Protein AF-U6M6X9-F1 (afdb_monomer_lite)

Organism: Eimeria maxima (NCBI:txid5804)

Secondary structure (DSSP, 8-state):
--PPPHHHHHHHTTSS-GGG-TT-SPPP-S--EEEEETHHHHT--SHHHHHHHHHHHHHHHHHTT--EEEEE---GGGS-TTTS--HHHHHHHHHHHHHHS-HHHHHHH-PPPP-

Radius of gyration: 19.4 Å; chains: 1; bounding box: 41×37×55 Å

Structure (mmCIF, N/CA/C/O backbone):
data_AF-U6M6X9-F1
#
_entry.id   AF-U6M6X9-F1
#
loop_
_atom_site.group_PDB
_atom_site.id
_atom_site.type_symbol
_atom_site.label_atom_id
_atom_site.label_alt_id
_atom_site.label_comp_id
_atom_site.label_asym_id
_atom_site.label_entity_id
_atom_site.label_seq_id
_atom_site.pdbx_PDB_ins_code
_atom_site.Cartn_x
_atom_site.Cartn_y
_atom_site.Cartn_z
_atom_site.occupancy
_atom_site.B_iso_or_equiv
_atom_site.auth_seq_id
_atom_site.auth_comp_id
_atom_site.auth_asym_id
_atom_site.auth_atom_id
_atom_site.pdbx_PDB_model_num
ATOM 1 N N . GLU A 1 1 ? 6.032 6.797 29.884 1.00 49.53 1 GLU A N 1
ATOM 2 C CA . GLU A 1 1 ? 5.365 5.611 30.461 1.00 49.53 1 GLU A CA 1
ATOM 3 C C . GLU A 1 1 ? 4.802 5.983 31.824 1.00 49.53 1 GLU A C 1
ATOM 5 O O . GLU A 1 1 ? 5.147 5.388 32.832 1.00 49.53 1 GLU A O 1
ATOM 10 N N . GLU A 1 2 ? 3.981 7.026 31.864 1.00 70.50 2 GLU A N 1
ATOM 11 C CA . GLU A 1 2 ? 3.335 7.458 33.099 1.00 70.50 2 GLU A CA 1
ATOM 12 C C . GLU A 1 2 ? 1.875 7.049 32.947 1.00 70.50 2 GLU A C 1
ATOM 14 O O . GLU A 1 2 ? 1.222 7.426 31.972 1.00 70.50 2 GLU A O 1
ATOM 19 N N . TRP A 1 3 ? 1.425 6.135 33.803 1.00 73.19 3 TRP A N 1
ATOM 20 C CA . TRP A 1 3 ? 0.039 5.686 33.805 1.00 73.19 3 TRP A CA 1
ATOM 21 C C . TRP A 1 3 ? -0.826 6.855 34.272 1.00 73.19 3 TRP A C 1
ATOM 23 O O . TRP A 1 3 ? -0.627 7.360 35.374 1.00 73.19 3 TRP A O 1
ATOM 33 N N . ILE A 1 4 ? -1.742 7.299 33.413 1.00 77.31 4 ILE A N 1
ATOM 34 C CA . ILE A 1 4 ? -2.655 8.401 33.714 1.00 77.31 4 ILE A CA 1
ATOM 35 C C . ILE A 1 4 ? -3.886 7.797 34.403 1.00 77.31 4 ILE A C 1
ATOM 37 O O . ILE A 1 4 ? -4.508 6.898 33.826 1.00 77.31 4 ILE A O 1
ATOM 41 N N . PRO A 1 5 ? -4.250 8.254 35.613 1.00 84.00 5 PRO A N 1
ATOM 42 C CA . PRO A 1 5 ? -5.483 7.846 36.272 1.00 84.00 5 PRO A CA 1
ATOM 43 C C . PRO A 1 5 ? -6.710 8.098 35.384 1.00 84.00 5 PRO A C 1
ATOM 45 O O . PRO A 1 5 ? -6.818 9.131 34.729 1.00 84.00 5 PRO A O 1
ATOM 48 N N . GLU A 1 6 ? -7.672 7.177 35.401 1.00 79.75 6 GLU A N 1
ATO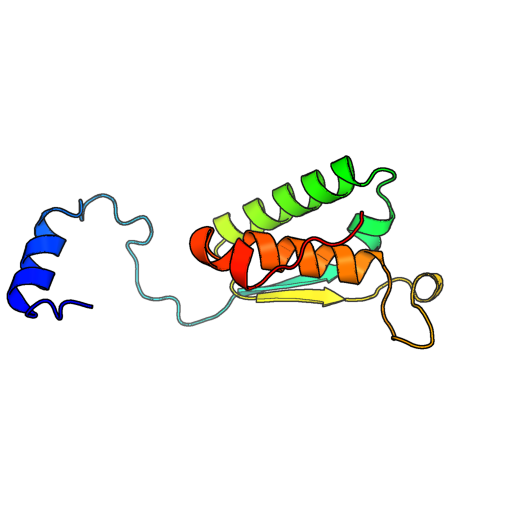M 49 C CA . GLU A 1 6 ? -8.862 7.198 34.530 1.00 79.75 6 GLU A CA 1
ATOM 50 C C . GLU A 1 6 ? -9.666 8.511 34.621 1.00 79.75 6 GLU A C 1
ATOM 52 O O . GLU A 1 6 ? -10.174 9.009 33.620 1.00 79.75 6 GLU A O 1
ATOM 57 N N . ALA A 1 7 ? -9.689 9.138 35.801 1.00 83.12 7 ALA A N 1
ATOM 58 C CA . ALA A 1 7 ? -10.329 10.435 36.015 1.00 83.12 7 ALA A CA 1
ATOM 59 C C . ALA A 1 7 ? -9.637 11.595 35.270 1.00 83.12 7 ALA A C 1
ATOM 61 O O . ALA A 1 7 ? -10.312 12.474 34.738 1.00 83.12 7 ALA A O 1
ATOM 62 N N . GLU A 1 8 ? -8.304 11.592 35.211 1.00 80.25 8 GLU A N 1
ATOM 63 C CA . GLU A 1 8 ? -7.524 12.606 34.488 1.00 80.25 8 GLU A CA 1
ATOM 64 C C . GLU A 1 8 ? -7.618 12.395 32.972 1.00 80.25 8 GLU A C 1
ATOM 66 O O . GLU A 1 8 ? -7.667 13.357 32.202 1.00 80.25 8 GLU A O 1
ATOM 71 N N . PHE A 1 9 ? -7.714 11.135 32.535 1.00 76.94 9 PHE A N 1
ATOM 72 C CA . PHE A 1 9 ? -7.987 10.801 31.142 1.00 76.94 9 PHE A CA 1
ATOM 73 C C . PHE A 1 9 ? -9.355 11.339 30.701 1.00 76.94 9 PHE A C 1
ATOM 75 O O . PHE A 1 9 ? -9.421 12.092 29.732 1.00 76.94 9 PHE A O 1
ATOM 82 N N . GLU A 1 10 ? -10.424 11.050 31.445 1.00 79.25 10 GLU A N 1
ATOM 83 C CA . GLU A 1 10 ? -11.779 11.561 31.178 1.00 79.25 10 GLU A CA 1
ATOM 84 C C . GLU A 1 10 ? -11.848 13.097 31.188 1.00 79.25 10 GLU A C 1
ATOM 86 O O . GLU A 1 10 ? -12.521 13.717 30.361 1.00 79.25 10 GLU A O 1
ATOM 91 N N . GLU A 1 11 ? -11.106 13.746 32.086 1.00 82.50 11 GLU A N 1
ATOM 92 C CA . GLU A 1 11 ? -10.996 15.202 32.109 1.00 82.50 11 GLU A CA 1
ATOM 93 C C . GLU A 1 11 ? -10.294 15.758 30.865 1.00 82.50 11 GLU A C 1
ATOM 95 O O . GLU A 1 11 ? -10.748 16.760 30.306 1.00 82.50 11 GLU A O 1
ATOM 100 N N . SER A 1 12 ? -9.255 15.083 30.367 1.00 75.00 12 SER A N 1
ATOM 101 C CA . SER A 1 12 ? -8.590 15.467 29.117 1.00 75.00 12 SER A CA 1
ATOM 102 C C . SER A 1 12 ? -9.535 15.405 27.909 1.00 75.00 12 SER A C 1
ATOM 104 O O . SER A 1 12 ? -9.455 16.254 27.016 1.00 75.00 12 SER A O 1
ATOM 106 N N . LEU A 1 13 ? -10.505 14.480 27.921 1.00 71.94 13 LEU A N 1
ATOM 107 C CA . LEU A 1 13 ? -11.516 14.344 26.870 1.00 71.94 13 LEU A CA 1
ATOM 108 C C . LEU A 1 13 ? -12.519 15.510 26.844 1.00 71.94 13 LEU A C 1
ATOM 110 O O . LEU A 1 13 ? -13.207 15.683 25.838 1.00 71.94 13 LEU A O 1
ATOM 114 N N . ARG A 1 14 ? -12.613 16.336 27.901 1.00 75.62 14 ARG A N 1
ATOM 115 C CA . ARG A 1 14 ? -13.448 17.557 27.891 1.00 75.62 14 ARG A CA 1
ATOM 116 C C . ARG A 1 14 ? -12.918 18.640 26.956 1.00 75.62 14 ARG A C 1
ATOM 118 O O . ARG A 1 14 ? -13.706 19.448 26.480 1.00 75.62 14 ARG A O 1
ATOM 125 N N . TYR A 1 15 ? -11.609 18.666 26.712 1.00 71.81 15 TYR A N 1
ATOM 126 C CA . TYR A 1 15 ? -10.970 19.655 25.838 1.00 71.81 15 TYR A CA 1
ATOM 127 C C . TYR A 1 15 ? -10.939 19.226 24.374 1.00 71.81 15 TYR A C 1
ATOM 12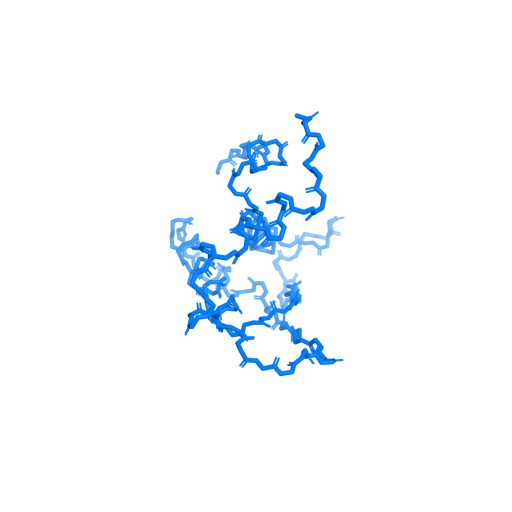9 O O . TYR A 1 15 ? -10.607 20.032 23.505 1.00 71.81 15 TYR A O 1
ATOM 137 N N . ILE A 1 16 ? -11.278 17.966 24.096 1.00 70.19 16 ILE A N 1
ATOM 138 C CA . ILE A 1 16 ? -11.480 17.492 22.735 1.00 70.19 16 ILE A CA 1
ATOM 139 C C . ILE A 1 16 ? -12.836 18.044 22.280 1.00 70.19 16 ILE A C 1
ATOM 141 O O . ILE A 1 16 ? -13.844 17.723 22.912 1.00 70.19 16 ILE A O 1
ATOM 145 N N . PRO A 1 17 ? -12.887 18.871 21.219 1.00 66.81 17 PRO A N 1
ATOM 146 C CA . PRO A 1 17 ? -14.148 19.370 20.690 1.00 66.81 17 PRO A CA 1
ATOM 147 C C . PRO A 1 17 ? -15.021 18.179 20.280 1.00 66.81 17 PRO A C 1
ATOM 149 O O . PRO A 1 17 ? -14.728 17.496 19.297 1.00 66.81 17 PRO A O 1
ATOM 152 N N . LYS A 1 18 ? -16.070 17.896 21.059 1.00 59.56 18 LYS A N 1
ATOM 153 C CA . LYS A 1 18 ? -17.002 16.788 20.795 1.00 59.56 18 LYS A CA 1
ATOM 154 C C . LYS A 1 18 ? -17.976 17.129 19.672 1.00 59.56 18 LYS A C 1
ATOM 156 O O . LYS A 1 18 ? -18.564 16.230 19.090 1.00 59.56 18 LYS A O 1
ATOM 161 N N . GLU A 1 19 ? -18.118 18.411 19.338 1.00 57.94 19 GLU A N 1
ATOM 162 C CA . GLU A 1 19 ? -19.007 18.878 18.272 1.00 57.94 19 GLU A CA 1
ATOM 163 C C . GLU A 1 19 ? -18.438 18.633 16.861 1.00 57.94 19 GLU A C 1
ATOM 165 O O . GLU A 1 19 ? -19.129 18.858 15.872 1.00 57.94 19 GLU A O 1
ATOM 170 N N . VAL A 1 20 ? -17.175 18.199 16.748 1.00 53.97 20 VAL A N 1
ATOM 171 C CA . VAL A 1 20 ? -16.495 17.929 15.468 1.00 53.97 20 VAL A CA 1
ATOM 172 C C . VAL A 1 20 ? -15.794 16.572 15.515 1.00 53.97 20 VAL A C 1
ATOM 174 O O . VAL A 1 20 ? -14.644 16.429 15.100 1.00 53.97 20 VAL A O 1
ATOM 177 N N . ILE A 1 21 ? -16.460 15.552 16.055 1.00 59.03 21 ILE A N 1
ATOM 178 C CA . ILE A 1 21 ? -15.982 14.181 15.876 1.00 59.03 21 ILE A CA 1
ATOM 179 C C . ILE A 1 21 ? -16.339 13.818 14.424 1.00 59.03 21 ILE A C 1
ATOM 181 O O . ILE A 1 21 ? -17.524 13.751 14.106 1.00 59.03 21 ILE A O 1
ATOM 185 N N . PRO A 1 22 ? -15.373 13.585 13.514 1.00 58.16 22 PRO A N 1
ATOM 186 C CA . PRO A 1 22 ? -15.657 13.392 12.084 1.00 58.16 22 PRO A CA 1
ATOM 187 C C . PRO A 1 22 ? -16.468 12.122 11.759 1.00 58.16 22 PRO A C 1
ATOM 189 O O . PRO A 1 22 ? -16.725 11.839 10.593 1.00 58.16 22 PRO A O 1
ATOM 192 N N . PHE A 1 23 ? -16.834 11.351 12.783 1.00 61.34 23 PHE A N 1
ATOM 193 C CA . PHE A 1 23 ? -17.427 10.021 12.708 1.00 61.34 23 PHE A CA 1
ATOM 194 C C . PHE A 1 23 ? -18.612 9.891 13.679 1.00 61.34 23 PHE A C 1
ATOM 196 O O . PHE A 1 23 ? -18.776 8.870 14.341 1.00 61.34 23 PHE A O 1
ATOM 203 N N . GLU A 1 24 ? -19.409 10.952 13.821 1.00 56.59 24 GLU A N 1
ATOM 204 C CA . GLU A 1 24 ? -20.659 10.915 14.581 1.00 56.59 24 GLU A CA 1
ATOM 205 C C . GLU A 1 24 ? -21.664 9.979 13.874 1.00 56.59 24 GLU A C 1
ATOM 207 O O . GLU A 1 24 ? -22.164 10.279 12.790 1.00 56.59 24 GLU A O 1
ATOM 212 N N . GLY A 1 25 ? -21.901 8.797 14.450 1.00 67.75 25 GLY A N 1
ATOM 213 C CA . GLY A 1 25 ? -22.755 7.751 13.882 1.00 67.75 25 GLY A CA 1
ATOM 214 C C . GLY A 1 25 ? -22.653 6.434 14.655 1.00 67.75 25 GLY A C 1
ATOM 215 O O . GLY A 1 25 ? -21.787 6.270 15.515 1.00 67.75 25 GLY A O 1
ATOM 216 N N . GLU A 1 26 ? -23.554 5.489 14.375 1.00 74.56 26 GLU A N 1
ATOM 217 C CA . GLU A 1 26 ? -23.439 4.134 14.925 1.00 74.56 26 GLU A CA 1
ATOM 218 C C . GLU A 1 26 ? -22.182 3.440 14.384 1.00 74.56 26 GLU A C 1
ATOM 220 O O . GLU A 1 26 ? -21.791 3.641 13.231 1.00 74.56 26 GLU A O 1
ATOM 225 N N . ALA A 1 27 ? -21.547 2.611 15.218 1.00 76.50 27 ALA A N 1
ATOM 226 C CA . ALA A 1 27 ? -20.377 1.848 14.805 1.00 76.50 27 ALA A CA 1
ATOM 227 C C . ALA A 1 27 ? -20.713 0.965 13.595 1.00 76.50 27 ALA A C 1
ATOM 229 O O . ALA A 1 27 ? -21.707 0.235 13.589 1.00 76.50 27 ALA A O 1
ATOM 230 N N . GLN A 1 28 ? -19.865 1.019 12.573 1.00 74.38 28 GLN A N 1
ATOM 231 C CA . GLN A 1 28 ? -20.053 0.235 11.362 1.00 74.38 28 GLN A CA 1
ATOM 232 C C . GLN A 1 28 ? -19.843 -1.254 11.675 1.00 74.38 28 GLN A C 1
ATOM 234 O O . GLN A 1 28 ? -18.814 -1.647 12.220 1.00 74.38 28 GLN A O 1
ATOM 239 N N . THR A 1 29 ? -20.829 -2.096 11.355 1.00 87.06 29 THR A N 1
ATOM 240 C CA . THR A 1 29 ? -20.785 -3.543 11.649 1.00 87.06 29 THR A CA 1
ATOM 241 C C . THR A 1 29 ? -20.210 -4.383 10.510 1.00 87.06 29 THR A C 1
ATOM 243 O O . THR A 1 29 ? -20.099 -5.600 10.640 1.00 87.06 29 THR A O 1
ATOM 246 N N . ALA A 1 30 ? -19.906 -3.763 9.372 1.00 90.06 30 ALA A N 1
ATOM 247 C CA . ALA A 1 30 ? -19.383 -4.417 8.182 1.00 90.06 30 ALA A CA 1
ATOM 248 C C . ALA A 1 30 ? -18.107 -3.712 7.728 1.00 90.06 30 ALA A C 1
ATOM 250 O O . ALA A 1 30 ? -17.992 -2.499 7.888 1.00 90.06 30 ALA A O 1
ATOM 251 N N . THR A 1 31 ? -17.190 -4.479 7.141 1.00 93.69 31 THR A N 1
ATOM 252 C CA . THR A 1 31 ? -15.934 -3.972 6.585 1.00 93.69 31 THR A CA 1
ATOM 253 C C . THR A 1 31 ? -16.042 -3.775 5.076 1.00 93.69 31 THR A C 1
ATOM 255 O O . THR A 1 31 ? -16.753 -4.517 4.389 1.00 93.69 31 THR A O 1
ATOM 258 N N . LEU A 1 32 ? -15.306 -2.804 4.543 1.00 94.06 32 LEU A N 1
ATOM 259 C CA . LEU A 1 32 ? -15.188 -2.536 3.114 1.00 94.06 32 LEU A CA 1
ATOM 260 C C . LEU A 1 32 ? -13.803 -2.955 2.603 1.00 94.06 32 LEU A C 1
ATOM 262 O O . LEU A 1 32 ? -12.794 -2.345 2.955 1.00 94.06 32 LEU A O 1
ATOM 266 N N . SER A 1 33 ? -13.774 -3.951 1.715 1.00 97.19 33 SER A N 1
ATOM 267 C CA . SER A 1 33 ? -12.553 -4.407 1.037 1.00 97.19 33 SER A CA 1
ATOM 268 C C . SER A 1 33 ? -12.555 -3.996 -0.439 1.00 97.19 33 SER A C 1
ATOM 270 O O . SER A 1 33 ? -13.565 -4.139 -1.133 1.00 97.19 33 SER A O 1
ATOM 272 N N . VAL A 1 34 ? -11.418 -3.519 -0.952 1.00 97.75 34 VAL A N 1
ATOM 273 C CA . VAL A 1 34 ? -11.247 -3.111 -2.359 1.00 97.75 34 VAL A CA 1
ATOM 274 C C . VAL A 1 34 ? -10.133 -3.920 -3.020 1.00 97.75 34 VAL A C 1
ATOM 276 O O . VAL A 1 34 ? -9.002 -3.934 -2.541 1.00 97.75 34 VAL A O 1
ATOM 279 N N . ALA A 1 35 ? -10.435 -4.559 -4.154 1.00 97.88 35 ALA A N 1
ATOM 280 C CA . ALA A 1 35 ? -9.452 -5.283 -4.959 1.00 97.88 35 ALA A CA 1
ATOM 281 C C . ALA A 1 35 ? -8.917 -4.415 -6.112 1.00 97.88 35 ALA A C 1
ATOM 283 O O . ALA A 1 35 ? -9.700 -3.841 -6.869 1.00 97.88 35 ALA A O 1
ATOM 284 N N . LEU A 1 36 ? -7.592 -4.334 -6.264 1.00 97.12 36 LEU A N 1
ATOM 285 C CA . LEU A 1 36 ? -6.913 -3.505 -7.263 1.00 97.12 36 LEU A CA 1
ATOM 286 C C . LEU A 1 36 ? -5.921 -4.327 -8.107 1.00 97.12 36 LEU A C 1
ATOM 288 O O . LEU A 1 36 ? -5.076 -5.021 -7.539 1.00 97.12 36 LEU A O 1
ATOM 292 N N . PRO A 1 37 ? -5.959 -4.217 -9.447 1.00 96.56 37 PRO A N 1
ATOM 293 C CA . PRO A 1 37 ? -4.977 -4.870 -10.306 1.00 96.56 37 PRO A CA 1
ATOM 294 C C . PRO A 1 37 ? -3.609 -4.176 -10.253 1.00 96.56 37 PRO A C 1
ATOM 296 O O . PRO A 1 37 ? -3.508 -2.944 -10.291 1.00 96.56 37 PRO A O 1
ATOM 299 N N . ALA A 1 38 ? -2.538 -4.970 -10.225 1.00 94.75 38 ALA A N 1
ATOM 300 C CA . ALA A 1 38 ? -1.158 -4.484 -10.228 1.00 94.75 38 ALA A CA 1
ATOM 301 C C . ALA A 1 38 ? -0.780 -3.742 -11.528 1.00 94.75 38 ALA A C 1
ATOM 303 O O . ALA A 1 38 ? 0.070 -2.840 -11.505 1.00 94.75 38 ALA A O 1
ATOM 304 N N . SER A 1 39 ? -1.434 -4.054 -12.655 1.00 94.62 39 SER A N 1
ATOM 305 C CA . SER A 1 39 ? -1.179 -3.415 -13.954 1.00 94.62 39 SER A CA 1
ATOM 306 C C . SER A 1 39 ? -1.426 -1.902 -13.989 1.00 94.62 39 SER A C 1
ATOM 308 O O . SER A 1 39 ? -0.802 -1.210 -14.800 1.00 94.62 39 SER A O 1
ATOM 310 N N . ILE A 1 40 ? -2.245 -1.354 -13.075 1.00 94.88 40 ILE A N 1
ATOM 311 C CA . ILE A 1 40 ? -2.500 0.097 -12.955 1.00 94.88 40 ILE A CA 1
ATOM 312 C C . ILE A 1 40 ? -1.181 0.862 -12.816 1.00 94.88 40 ILE A C 1
ATOM 314 O O . ILE A 1 40 ? -0.973 1.895 -13.455 1.00 94.88 40 ILE A O 1
ATOM 318 N N . ILE A 1 41 ? -0.269 0.329 -12.002 1.00 94.50 41 ILE A N 1
ATOM 319 C CA . ILE A 1 41 ? 1.044 0.928 -11.756 1.00 94.50 41 ILE A CA 1
ATOM 320 C C . ILE A 1 41 ? 2.037 0.553 -12.859 1.00 94.50 41 ILE A C 1
ATOM 322 O O . ILE A 1 41 ? 2.915 1.354 -13.190 1.00 94.50 41 ILE A O 1
ATOM 326 N N . ALA A 1 42 ? 1.893 -0.628 -13.466 1.00 91.12 42 ALA A N 1
ATOM 327 C CA . ALA A 1 42 ? 2.766 -1.090 -14.545 1.00 91.12 42 ALA A CA 1
ATOM 328 C C . ALA A 1 42 ? 2.712 -0.181 -15.785 1.00 91.12 42 ALA A C 1
ATOM 330 O O . ALA A 1 42 ? 3.733 0.022 -16.438 1.00 91.12 42 ALA A O 1
ATOM 331 N N . ASN A 1 43 ? 1.550 0.414 -16.075 1.00 90.62 43 ASN A N 1
ATOM 332 C CA . ASN A 1 43 ? 1.356 1.304 -17.223 1.00 90.62 43 ASN A CA 1
ATOM 333 C C . ASN A 1 43 ? 2.090 2.660 -17.098 1.00 90.62 43 ASN A C 1
ATOM 335 O O . ASN A 1 43 ? 2.267 3.384 -18.080 1.00 90.62 43 ASN A O 1
ATOM 339 N N . VAL A 1 44 ? 2.520 3.040 -15.893 1.00 94.31 44 VAL A N 1
ATOM 340 C CA . VAL A 1 44 ? 3.155 4.338 -15.643 1.00 94.31 44 VAL A CA 1
ATOM 341 C C . VAL A 1 44 ? 4.667 4.255 -15.855 1.00 94.31 44 VAL A C 1
ATOM 343 O O . VAL A 1 44 ? 5.332 3.338 -15.379 1.00 94.31 44 VAL A O 1
ATOM 346 N N . LYS A 1 45 ? 5.231 5.245 -16.557 1.00 89.25 45 LYS A N 1
ATOM 347 C CA . LYS A 1 45 ? 6.621 5.194 -17.041 1.00 89.25 45 LYS A CA 1
ATOM 348 C C . LYS A 1 45 ? 7.677 5.590 -16.010 1.00 89.25 45 LYS A C 1
ATOM 350 O O . LYS A 1 45 ? 8.763 5.025 -16.037 1.00 89.25 45 LYS A O 1
ATOM 355 N N . THR A 1 46 ? 7.392 6.552 -15.133 1.00 93.94 46 THR A N 1
ATOM 356 C CA . THR A 1 46 ? 8.379 7.064 -14.166 1.00 93.94 46 THR A CA 1
ATOM 357 C C . THR A 1 46 ? 7.989 6.724 -12.734 1.00 93.94 46 THR A C 1
ATOM 359 O O . THR A 1 46 ? 6.806 6.571 -12.418 1.00 93.94 46 THR A O 1
ATOM 362 N N . VAL A 1 47 ? 8.984 6.591 -11.858 1.00 91.94 47 VAL A N 1
ATOM 363 C CA . VAL A 1 47 ? 8.780 6.191 -10.457 1.00 91.94 47 VAL A CA 1
ATOM 364 C C . VAL A 1 47 ? 8.034 7.276 -9.678 1.00 91.94 47 VAL A C 1
ATOM 366 O O . VAL A 1 47 ? 7.183 6.967 -8.847 1.00 91.94 47 VAL A O 1
ATOM 369 N N . GLU A 1 48 ? 8.270 8.547 -9.999 1.00 93.94 48 GLU A N 1
ATOM 370 C CA . GLU A 1 48 ? 7.598 9.692 -9.381 1.00 93.94 48 GLU A CA 1
ATOM 371 C C . GLU A 1 48 ? 6.101 9.685 -9.697 1.00 93.94 48 GLU A C 1
ATOM 373 O O . GLU A 1 48 ? 5.273 9.866 -8.805 1.00 93.94 48 GLU A O 1
ATOM 378 N N . LEU A 1 49 ? 5.741 9.415 -10.957 1.00 95.56 49 LEU A N 1
ATOM 379 C CA . LEU A 1 49 ? 4.345 9.314 -11.372 1.00 95.56 49 LEU A CA 1
ATOM 380 C C . LEU A 1 49 ? 3.666 8.088 -10.755 1.00 95.56 49 LEU A C 1
ATOM 382 O O . LEU A 1 49 ? 2.507 8.181 -10.354 1.00 95.56 49 LEU A O 1
ATOM 386 N N . LYS A 1 50 ? 4.382 6.961 -10.625 1.00 95.25 50 LYS A N 1
ATOM 387 C CA . LYS A 1 50 ? 3.878 5.778 -9.912 1.00 95.25 50 LYS A CA 1
ATOM 388 C C . LYS A 1 50 ? 3.564 6.116 -8.456 1.00 95.25 50 LYS A C 1
ATOM 390 O O . LYS A 1 50 ? 2.4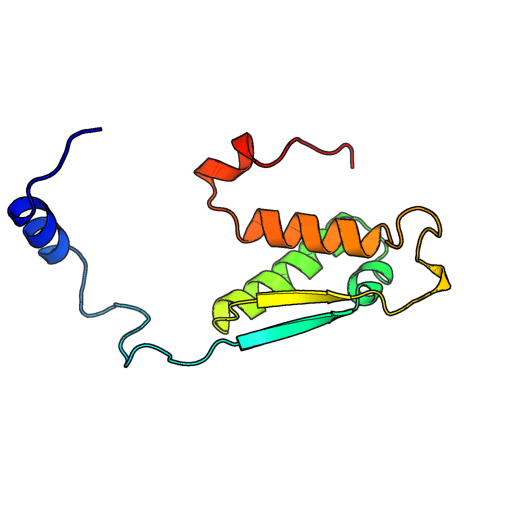62 5.834 -7.996 1.00 95.25 50 LYS A O 1
ATOM 395 N N . ALA A 1 51 ? 4.491 6.759 -7.747 1.00 95.06 51 ALA A N 1
ATOM 396 C CA . ALA A 1 51 ? 4.300 7.151 -6.352 1.00 95.06 51 ALA A CA 1
ATOM 397 C C . ALA A 1 51 ? 3.137 8.145 -6.183 1.00 95.06 51 ALA A C 1
ATOM 399 O O . ALA A 1 51 ? 2.311 7.978 -5.286 1.00 95.06 51 ALA A O 1
ATOM 400 N N . ALA A 1 52 ? 3.023 9.136 -7.074 1.00 96.62 52 ALA A N 1
ATOM 401 C CA . ALA A 1 52 ? 1.916 10.092 -7.067 1.00 96.62 52 ALA A CA 1
ATOM 402 C C . ALA A 1 52 ? 0.558 9.412 -7.315 1.00 96.62 52 ALA A C 1
ATOM 404 O O . ALA A 1 52 ? -0.416 9.705 -6.621 1.00 96.62 52 ALA A O 1
ATOM 405 N N . LEU A 1 53 ? 0.495 8.471 -8.265 1.00 97.12 53 LEU A N 1
ATOM 406 C CA . LEU A 1 53 ? -0.715 7.702 -8.552 1.00 97.12 53 LEU A CA 1
ATOM 407 C C . LEU A 1 53 ? -1.137 6.849 -7.350 1.00 97.12 53 LEU A C 1
ATOM 409 O O . LEU A 1 53 ? -2.298 6.904 -6.949 1.00 97.12 53 LEU A O 1
ATOM 413 N N . VAL A 1 54 ? -0.197 6.122 -6.734 1.00 97.19 54 VAL A N 1
ATOM 414 C CA . VAL A 1 54 ? -0.468 5.345 -5.513 1.00 97.19 54 VAL A CA 1
ATOM 415 C C . VAL A 1 54 ? -0.950 6.254 -4.384 1.00 97.19 54 VAL A C 1
ATOM 417 O O . VAL A 1 54 ? -1.915 5.913 -3.708 1.00 97.19 54 VAL A O 1
ATOM 420 N N . GLY A 1 55 ? -0.338 7.428 -4.205 1.00 96.94 55 GLY A N 1
ATOM 421 C CA . GLY A 1 55 ? -0.757 8.403 -3.197 1.00 96.94 55 GLY A CA 1
ATOM 422 C C . GLY A 1 55 ? -2.191 8.899 -3.397 1.00 96.94 55 GLY A C 1
ATOM 423 O O . GLY A 1 55 ? -2.953 8.984 -2.434 1.00 96.94 55 GLY A O 1
ATOM 424 N N . ASN A 1 56 ? -2.588 9.168 -4.644 1.00 97.00 56 ASN A N 1
ATOM 425 C CA . ASN A 1 56 ? -3.961 9.557 -4.969 1.00 97.00 56 ASN A CA 1
ATOM 426 C C . ASN A 1 56 ? -4.957 8.429 -4.676 1.00 97.00 56 ASN A C 1
ATOM 428 O O . ASN A 1 56 ? -5.987 8.681 -4.055 1.00 97.00 56 ASN A O 1
ATOM 432 N N . ILE A 1 57 ? -4.631 7.192 -5.066 1.00 97.38 57 ILE A N 1
ATOM 433 C CA . ILE A 1 57 ? -5.465 6.018 -4.777 1.00 97.38 57 ILE A CA 1
ATOM 434 C C . ILE A 1 57 ? -5.605 5.835 -3.263 1.00 97.38 57 ILE A C 1
ATOM 436 O O . ILE A 1 57 ? -6.723 5.775 -2.762 1.00 97.38 57 ILE A O 1
ATOM 440 N N . ALA A 1 58 ? -4.495 5.831 -2.521 1.00 97.25 58 ALA A N 1
ATOM 441 C CA . ALA A 1 58 ? -4.492 5.689 -1.067 1.00 97.25 58 ALA A CA 1
ATOM 442 C C . ALA A 1 58 ? -5.366 6.749 -0.387 1.00 97.25 58 ALA A C 1
ATOM 444 O O . ALA A 1 58 ? -6.179 6.428 0.476 1.00 97.25 58 ALA A O 1
ATOM 445 N N . ARG A 1 59 ? -5.256 8.010 -0.820 1.00 96.69 59 ARG A N 1
ATOM 446 C CA . ARG A 1 59 ? -6.095 9.096 -0.308 1.00 96.69 59 ARG A CA 1
ATOM 447 C C . ARG A 1 59 ? -7.579 8.835 -0.566 1.00 96.69 59 ARG A C 1
ATOM 449 O O . ARG A 1 59 ? -8.378 9.043 0.340 1.00 96.69 59 ARG A O 1
ATOM 456 N N . CYS A 1 60 ? -7.958 8.404 -1.768 1.00 96.56 60 CYS A N 1
ATOM 457 C CA . CYS A 1 60 ? -9.351 8.073 -2.072 1.00 96.56 60 CYS A CA 1
ATOM 458 C C . CYS A 1 60 ? -9.879 6.947 -1.173 1.00 96.56 60 CYS A C 1
ATOM 460 O O . CYS A 1 60 ? -10.975 7.076 -0.638 1.00 96.56 60 CYS A O 1
ATOM 462 N N . LEU A 1 61 ? -9.092 5.888 -0.965 1.00 96.19 61 LEU A N 1
ATOM 463 C CA . LEU A 1 61 ? -9.475 4.749 -0.124 1.00 96.19 61 LEU A CA 1
ATOM 464 C C . LEU A 1 61 ? -9.677 5.161 1.342 1.00 96.19 61 LEU A C 1
ATOM 466 O O . LEU A 1 61 ? -10.686 4.803 1.941 1.00 96.19 61 LEU A O 1
ATOM 470 N N . VAL A 1 62 ? -8.776 5.982 1.890 1.00 93.06 62 VAL A N 1
ATOM 471 C CA . VAL A 1 62 ? -8.880 6.487 3.270 1.00 93.06 62 VAL A CA 1
ATOM 472 C C . VAL A 1 62 ? -10.097 7.393 3.449 1.00 93.06 62 VAL A C 1
ATOM 474 O O . VAL A 1 62 ? -10.818 7.262 4.431 1.00 93.06 62 VAL A O 1
ATOM 477 N N . VAL A 1 63 ? -10.361 8.296 2.497 1.00 92.56 63 VAL A N 1
ATOM 478 C CA . VAL A 1 63 ? -11.532 9.192 2.565 1.00 92.56 63 VAL A CA 1
ATOM 479 C C . VAL A 1 63 ? -12.845 8.405 2.515 1.00 92.56 63 VAL A C 1
ATOM 481 O O . VAL A 1 63 ? -13.830 8.833 3.107 1.00 92.56 63 VAL A O 1
ATOM 484 N N . MET A 1 64 ? -12.862 7.262 1.829 1.00 91.12 64 MET A N 1
ATOM 485 C CA . MET A 1 64 ? -14.026 6.377 1.740 1.00 91.12 64 MET A CA 1
ATOM 486 C C . MET A 1 64 ? -14.120 5.357 2.884 1.00 91.12 64 MET A C 1
ATOM 488 O O . MET A 1 64 ? -15.062 4.572 2.887 1.00 91.12 64 MET A O 1
ATOM 492 N N . GLY A 1 65 ? -13.182 5.357 3.839 1.00 90.25 65 GLY A N 1
ATOM 493 C CA . GLY A 1 65 ? -13.207 4.429 4.972 1.00 90.25 65 GLY A CA 1
ATOM 494 C C . GLY A 1 65 ? -13.019 2.964 4.567 1.00 90.25 65 GLY A C 1
ATOM 495 O O . GLY A 1 65 ? -13.727 2.100 5.063 1.00 90.25 65 GLY A O 1
ATOM 496 N N . VAL A 1 66 ? -12.115 2.681 3.624 1.00 95.62 66 VAL A N 1
ATOM 497 C CA . VAL A 1 66 ? -11.781 1.301 3.227 1.00 95.62 66 VAL A CA 1
ATOM 498 C C . VAL A 1 66 ? -10.907 0.643 4.295 1.00 95.62 66 VAL A C 1
ATOM 500 O O . VAL A 1 66 ? -9.852 1.180 4.637 1.00 95.62 66 VAL A O 1
ATOM 503 N N . ASP A 1 67 ? -11.309 -0.539 4.759 1.00 94.88 67 ASP A N 1
ATOM 504 C CA . ASP A 1 67 ? -10.608 -1.301 5.800 1.00 94.88 67 ASP A CA 1
ATOM 505 C C . ASP A 1 67 ? -9.501 -2.196 5.232 1.00 94.88 67 ASP A C 1
ATOM 507 O O . ASP A 1 67 ? -8.467 -2.410 5.864 1.00 94.88 67 ASP A O 1
ATOM 511 N N . GLU A 1 68 ? -9.706 -2.733 4.026 1.00 96.12 68 GLU A N 1
ATOM 512 C CA . GLU A 1 68 ? -8.795 -3.697 3.414 1.00 96.12 68 GLU A CA 1
ATOM 513 C C . GLU A 1 68 ? -8.570 -3.402 1.929 1.00 96.12 68 GLU A C 1
ATOM 515 O O . GLU A 1 68 ? -9.500 -3.151 1.160 1.00 96.12 68 GLU A O 1
ATOM 520 N N . VAL A 1 69 ? -7.310 -3.492 1.498 1.00 97.56 69 VAL A N 1
ATOM 521 C CA . VAL A 1 69 ? -6.926 -3.339 0.093 1.00 97.56 69 VAL A CA 1
ATOM 522 C C . VAL A 1 69 ? -6.204 -4.593 -0.376 1.00 97.56 69 VAL A C 1
ATOM 524 O O . VAL A 1 69 ? -5.132 -4.929 0.126 1.00 97.56 69 VAL A O 1
ATOM 527 N N . VAL A 1 70 ? -6.767 -5.262 -1.379 1.00 97.12 70 VAL A N 1
ATOM 528 C CA . VAL A 1 70 ? -6.220 -6.488 -1.967 1.00 97.12 70 VAL A CA 1
ATOM 529 C C . VAL A 1 70 ? -5.617 -6.163 -3.328 1.00 97.12 70 VAL A C 1
ATOM 531 O O . VAL A 1 70 ? -6.336 -5.871 -4.279 1.00 97.12 70 VAL A O 1
ATOM 534 N N . VAL A 1 71 ? -4.291 -6.221 -3.450 1.00 96.62 71 VAL A N 1
ATOM 535 C CA . VAL A 1 71 ? -3.613 -6.043 -4.745 1.00 96.62 71 VAL A CA 1
ATOM 536 C C . VAL A 1 71 ? -3.382 -7.409 -5.384 1.00 96.62 71 VAL A C 1
ATOM 538 O O . VAL A 1 71 ? -2.769 -8.276 -4.761 1.00 96.62 71 VAL A O 1
ATOM 541 N N . TYR A 1 72 ? -3.860 -7.603 -6.614 1.00 95.31 72 TYR A N 1
ATOM 542 C CA . TYR A 1 72 ? -3.753 -8.874 -7.336 1.00 95.31 72 TYR A CA 1
ATOM 543 C C . TYR A 1 72 ? -3.005 -8.731 -8.666 1.00 95.31 72 TYR A C 1
ATOM 545 O O . TYR A 1 72 ? -2.997 -7.666 -9.286 1.00 95.31 72 TYR A O 1
ATOM 553 N N . GLU A 1 73 ? -2.379 -9.824 -9.103 1.00 94.69 73 GLU A N 1
ATOM 554 C CA . GLU A 1 73 ? -1.753 -9.918 -10.424 1.00 94.69 73 GLU A CA 1
ATOM 555 C C . GLU A 1 73 ? -2.810 -10.189 -11.494 1.00 94.69 73 GLU A C 1
ATOM 557 O O . GLU A 1 73 ? -3.554 -11.167 -11.412 1.00 94.69 73 GLU A O 1
ATOM 562 N N . ASP A 1 74 ? -2.859 -9.338 -12.513 1.00 94.38 74 ASP A N 1
ATOM 563 C CA . ASP A 1 74 ? -3.778 -9.448 -13.648 1.00 94.38 74 ASP A CA 1
ATOM 564 C C . ASP A 1 74 ? -3.063 -9.693 -14.988 1.00 94.38 74 ASP A C 1
ATOM 566 O O . ASP A 1 74 ? -3.711 -9.980 -15.992 1.00 94.38 74 ASP A O 1
ATOM 570 N N . MET A 1 75 ? -1.728 -9.628 -15.000 1.00 92.00 75 MET A N 1
ATOM 571 C CA . MET A 1 75 ? -0.892 -9.787 -16.192 1.00 92.00 75 MET A CA 1
ATOM 572 C C . MET A 1 75 ? 0.135 -10.899 -15.980 1.00 92.00 75 MET A C 1
ATOM 574 O O . MET A 1 75 ? 1.162 -10.679 -15.343 1.00 92.00 75 MET A O 1
ATOM 578 N N . ALA A 1 76 ? -0.110 -12.081 -16.551 1.00 87.56 76 ALA A N 1
ATOM 579 C CA . ALA A 1 76 ? 0.770 -13.243 -16.386 1.00 87.56 76 ALA A CA 1
ATOM 580 C C . ALA A 1 76 ? 2.212 -12.984 -16.863 1.00 87.56 76 ALA A C 1
ATOM 582 O O . ALA A 1 76 ? 3.160 -13.425 -16.219 1.00 87.56 76 ALA A O 1
ATOM 583 N N . ASP A 1 77 ? 2.379 -12.213 -17.940 1.00 89.38 77 ASP A N 1
ATOM 584 C CA . ASP A 1 77 ? 3.691 -11.915 -18.532 1.00 89.38 77 ASP A CA 1
ATOM 585 C C . ASP A 1 77 ? 4.586 -11.048 -17.630 1.00 89.38 77 ASP A C 1
ATOM 587 O O . ASP A 1 77 ? 5.805 -11.027 -17.792 1.00 89.38 77 ASP A O 1
ATOM 591 N N . ALA A 1 78 ? 3.991 -10.309 -16.688 1.00 84.69 78 ALA A N 1
ATOM 592 C CA . ALA A 1 78 ? 4.710 -9.422 -15.776 1.00 84.69 78 ALA A CA 1
ATOM 593 C C . ALA A 1 78 ? 5.170 -10.122 -14.485 1.00 84.69 78 ALA A C 1
ATOM 595 O O . ALA A 1 78 ? 5.924 -9.534 -13.704 1.00 84.69 78 ALA A O 1
ATOM 596 N N . VAL A 1 79 ? 4.700 -11.347 -14.242 1.00 91.31 79 VAL A N 1
ATOM 597 C CA . VAL A 1 79 ? 4.946 -12.097 -13.011 1.00 91.31 79 VAL A CA 1
ATOM 598 C C . VAL A 1 79 ? 6.279 -12.831 -13.108 1.00 91.31 79 VAL A C 1
ATOM 600 O O . VAL A 1 79 ? 6.501 -13.605 -14.037 1.00 91.31 79 VAL A O 1
ATOM 603 N N . ASP A 1 80 ? 7.164 -12.644 -12.125 1.00 91.81 80 ASP A N 1
ATOM 604 C CA . ASP A 1 80 ? 8.366 -13.473 -12.022 1.00 91.81 80 ASP A CA 1
ATOM 605 C C . ASP A 1 80 ? 7.961 -14.916 -11.649 1.00 91.81 80 ASP A C 1
ATOM 607 O O . ASP A 1 80 ? 7.375 -15.127 -10.581 1.00 91.81 80 ASP A O 1
ATOM 611 N N . PRO A 1 81 ? 8.297 -15.934 -12.469 1.00 89.50 81 PRO A N 1
ATOM 612 C CA . PRO A 1 81 ? 7.948 -17.330 -12.201 1.00 89.50 81 PRO A CA 1
ATOM 613 C C . PRO A 1 81 ? 8.482 -17.881 -10.873 1.00 89.50 81 PRO A C 1
ATOM 615 O O . PRO A 1 81 ? 7.967 -18.880 -10.376 1.00 89.50 81 PRO A O 1
ATOM 618 N N . LYS A 1 82 ? 9.535 -17.280 -10.303 1.00 90.62 82 LYS A N 1
ATOM 619 C CA . LYS A 1 82 ? 10.137 -17.735 -9.041 1.00 90.62 82 LYS A CA 1
ATOM 620 C C . LYS A 1 82 ? 9.399 -17.214 -7.817 1.00 90.62 82 LYS A C 1
ATOM 622 O O . LYS A 1 82 ? 9.294 -17.929 -6.825 1.00 90.62 82 LYS A O 1
ATOM 627 N N . THR A 1 83 ? 8.954 -15.963 -7.860 1.00 88.94 83 THR A N 1
ATOM 628 C CA . THR A 1 83 ? 8.335 -15.280 -6.714 1.00 88.94 83 THR A CA 1
ATOM 629 C C . THR A 1 83 ? 6.815 -15.247 -6.814 1.00 88.94 83 THR A C 1
ATOM 631 O O . THR A 1 83 ? 6.146 -15.042 -5.804 1.00 88.94 83 THR A O 1
ATOM 634 N N . GLY A 1 84 ? 6.266 -15.442 -8.016 1.00 89.88 84 GLY A N 1
ATOM 635 C CA . GLY A 1 84 ? 4.845 -15.275 -8.292 1.00 89.88 84 GLY A CA 1
ATOM 636 C C . GLY A 1 84 ? 4.382 -13.822 -8.174 1.00 89.88 84 GLY A C 1
ATOM 637 O O . GLY A 1 84 ? 3.189 -13.591 -7.997 1.00 89.88 84 GLY A O 1
ATOM 638 N N . ARG A 1 85 ? 5.301 -12.847 -8.234 1.00 92.25 85 ARG A N 1
ATOM 639 C CA . ARG A 1 85 ? 5.007 -11.416 -8.080 1.00 92.25 85 ARG A CA 1
ATOM 640 C C . ARG A 1 85 ? 5.697 -10.572 -9.141 1.00 92.25 85 ARG A C 1
ATOM 642 O O . ARG A 1 85 ? 6.825 -10.853 -9.542 1.00 92.25 85 ARG A O 1
ATOM 649 N N . SER A 1 86 ? 5.019 -9.518 -9.567 1.00 93.69 86 SER A N 1
ATOM 650 C CA . SER A 1 86 ? 5.557 -8.478 -10.427 1.00 93.69 86 SER A CA 1
ATOM 651 C C . SER A 1 86 ? 6.198 -7.359 -9.591 1.00 93.69 86 SER A C 1
ATOM 653 O O . SER A 1 86 ? 5.731 -7.044 -8.490 1.00 93.69 86 SER A O 1
ATOM 655 N N . PRO A 1 87 ? 7.217 -6.659 -10.124 1.00 92.19 87 PRO A N 1
ATOM 656 C CA . PRO A 1 87 ? 7.778 -5.476 -9.467 1.00 92.19 87 PRO A CA 1
ATOM 657 C C . PRO A 1 87 ? 6.735 -4.377 -9.209 1.00 92.19 87 PRO A C 1
ATOM 659 O O . PRO A 1 87 ? 6.861 -3.598 -8.265 1.00 92.19 87 PRO A O 1
ATOM 662 N N . SER A 1 88 ? 5.697 -4.303 -10.049 1.00 93.56 88 SER A N 1
ATOM 663 C CA . SER A 1 88 ? 4.608 -3.334 -9.905 1.00 93.56 88 SER A CA 1
ATOM 664 C C . SER A 1 88 ? 3.727 -3.646 -8.696 1.00 93.56 88 SER A C 1
ATOM 666 O O . SER A 1 88 ? 3.368 -2.717 -7.972 1.00 93.56 88 SER A O 1
ATOM 668 N N . LEU A 1 89 ? 3.427 -4.924 -8.441 1.00 95.00 89 LEU A N 1
ATOM 669 C CA . LEU A 1 89 ? 2.693 -5.358 -7.252 1.00 95.00 89 LEU A CA 1
ATOM 670 C C . LEU A 1 89 ? 3.475 -5.041 -5.977 1.00 95.00 89 LEU A C 1
ATOM 672 O O . LEU A 1 89 ? 2.928 -4.419 -5.065 1.00 95.00 89 LEU A O 1
ATOM 676 N N . ASP A 1 90 ? 4.762 -5.392 -5.933 1.00 93.69 90 ASP A N 1
ATOM 677 C CA . ASP A 1 90 ? 5.607 -5.116 -4.767 1.00 93.69 90 ASP A CA 1
ATOM 678 C C . ASP A 1 90 ? 5.732 -3.607 -4.509 1.00 93.69 90 ASP A C 1
ATOM 680 O O . ASP A 1 90 ? 5.612 -3.159 -3.364 1.00 93.69 90 ASP A O 1
ATOM 684 N N . PHE A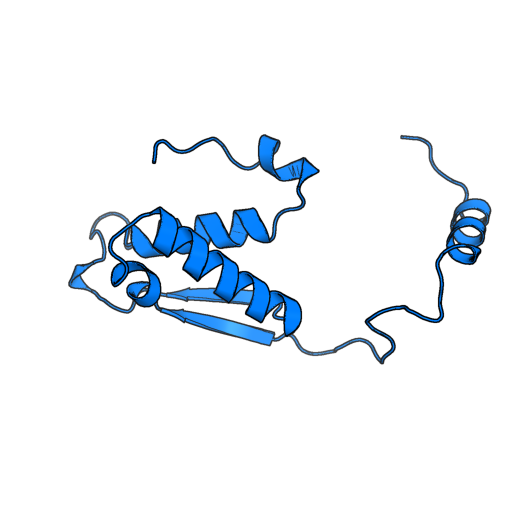 1 91 ? 5.895 -2.801 -5.565 1.00 94.19 91 PHE A N 1
ATOM 685 C CA . PHE A 1 91 ? 5.894 -1.343 -5.457 1.00 94.19 91 PHE A CA 1
ATOM 686 C C . PHE A 1 91 ? 4.569 -0.824 -4.889 1.00 94.19 91 PHE A C 1
ATOM 688 O O . PHE A 1 91 ? 4.573 0.005 -3.976 1.00 94.19 91 PHE A O 1
ATOM 695 N N . PHE A 1 92 ? 3.435 -1.301 -5.404 1.00 95.81 92 PHE A N 1
ATOM 696 C CA . PHE A 1 92 ? 2.119 -0.828 -4.988 1.00 95.81 92 PHE A CA 1
ATOM 697 C C . PHE A 1 92 ? 1.858 -1.144 -3.508 1.00 95.81 92 PHE A C 1
ATOM 699 O O . PHE A 1 92 ? 1.576 -0.233 -2.726 1.00 95.81 92 PHE A O 1
ATOM 706 N N . ILE A 1 93 ? 2.057 -2.402 -3.097 1.00 95.38 93 ILE A N 1
ATOM 707 C CA . ILE A 1 93 ? 1.852 -2.855 -1.713 1.00 95.38 93 ILE A CA 1
ATOM 708 C C . ILE A 1 93 ? 2.761 -2.091 -0.751 1.00 95.38 93 ILE A C 1
ATOM 710 O O . ILE A 1 93 ? 2.297 -1.579 0.268 1.00 95.38 93 ILE A O 1
ATOM 714 N N . ARG A 1 94 ? 4.053 -1.963 -1.077 1.00 94.44 94 ARG A N 1
ATOM 715 C CA . ARG A 1 94 ? 5.025 -1.293 -0.205 1.00 94.44 94 ARG A CA 1
ATOM 716 C C . ARG A 1 94 ? 4.661 0.169 0.045 1.00 94.44 94 ARG A C 1
ATOM 718 O O . ARG A 1 94 ? 4.810 0.646 1.169 1.00 94.44 94 ARG A O 1
ATOM 725 N N . ASN A 1 95 ? 4.192 0.872 -0.986 1.00 95.31 95 ASN A N 1
ATOM 726 C CA . ASN A 1 95 ? 3.782 2.269 -0.870 1.00 95.31 95 ASN A CA 1
ATOM 727 C C . ASN A 1 95 ? 2.466 2.418 -0.093 1.00 95.31 95 ASN A C 1
ATOM 729 O O . ASN A 1 95 ? 2.386 3.292 0.766 1.00 95.31 95 ASN A O 1
ATOM 733 N N . LEU A 1 96 ? 1.468 1.558 -0.325 1.00 96.06 96 LEU A N 1
ATOM 734 C CA . LEU A 1 96 ? 0.223 1.573 0.456 1.00 96.06 96 LEU A CA 1
ATOM 735 C C . LEU A 1 96 ? 0.489 1.322 1.945 1.00 96.06 96 LEU A C 1
ATOM 737 O O . LEU A 1 96 ? 0.039 2.101 2.781 1.00 96.06 96 LEU A O 1
ATOM 741 N N . GLN A 1 97 ? 1.305 0.317 2.274 1.00 95.44 97 GLN A N 1
ATOM 742 C CA . GLN A 1 97 ? 1.720 0.038 3.654 1.00 95.44 97 GLN A CA 1
ATOM 743 C C . GLN A 1 97 ? 2.454 1.227 4.281 1.00 95.44 97 GLN A C 1
ATOM 745 O O . GLN A 1 97 ? 2.206 1.577 5.431 1.00 95.44 97 GLN A O 1
ATOM 750 N N . TYR A 1 98 ? 3.349 1.874 3.530 1.00 95.56 98 TYR A N 1
ATOM 751 C CA . TYR A 1 98 ? 4.054 3.060 4.013 1.00 95.56 98 TYR A CA 1
ATOM 752 C C . TYR A 1 98 ? 3.094 4.215 4.332 1.00 95.56 98 TYR A C 1
ATOM 754 O O . TYR A 1 98 ? 3.285 4.912 5.331 1.00 95.56 98 TYR A O 1
ATOM 762 N N . LEU A 1 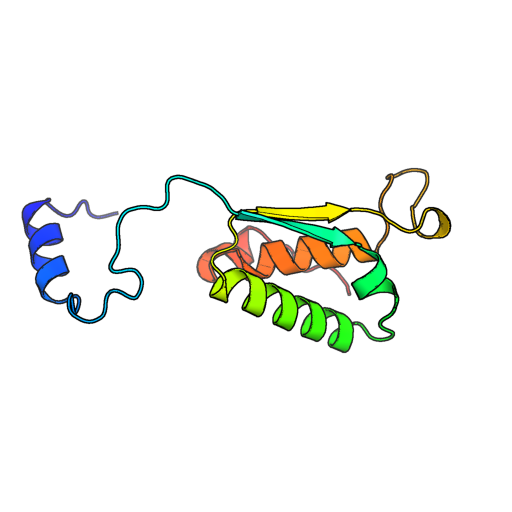99 ? 2.079 4.428 3.490 1.00 95.38 99 LEU A N 1
ATOM 763 C CA . LEU A 1 99 ? 1.098 5.501 3.653 1.00 95.38 99 LEU A CA 1
ATOM 764 C C . LEU A 1 99 ? 0.130 5.238 4.813 1.00 95.38 99 LEU A C 1
ATOM 766 O O . LEU A 1 99 ? -0.156 6.178 5.554 1.00 95.38 99 LEU A O 1
ATOM 770 N N . GLU A 1 100 ? -0.304 3.991 4.999 1.00 94.75 100 GLU A N 1
ATOM 771 C CA . GLU A 1 100 ? -1.157 3.564 6.119 1.00 94.75 100 GLU A CA 1
ATOM 772 C C . GLU A 1 100 ? -0.409 3.643 7.459 1.00 94.75 100 GLU A C 1
ATOM 774 O O . GLU A 1 100 ? -0.950 4.126 8.452 1.00 94.75 100 GLU A O 1
ATOM 779 N N . THR A 1 101 ? 0.881 3.294 7.475 1.00 95.12 101 THR A N 1
ATOM 780 C CA . THR A 1 101 ? 1.670 3.291 8.710 1.00 95.12 101 THR A CA 1
ATOM 781 C C . THR A 1 101 ? 1.784 4.702 9.318 1.00 95.12 101 THR A C 1
ATOM 783 O O . THR A 1 101 ? 2.211 5.636 8.624 1.00 95.12 101 THR A O 1
ATOM 786 N N . PRO A 1 102 ? 1.553 4.877 10.636 1.00 95.06 102 PRO A N 1
ATOM 787 C CA . PRO A 1 102 ? 1.765 6.144 11.335 1.00 95.06 102 PRO A CA 1
ATOM 788 C C . PRO A 1 102 ? 3.194 6.683 11.199 1.00 95.06 102 PRO A C 1
ATOM 790 O O . PRO A 1 102 ? 4.178 5.944 11.305 1.00 95.06 102 PRO A O 1
ATOM 793 N N . GLN A 1 103 ? 3.337 8.001 11.030 1.00 93.50 103 GLN A N 1
ATOM 794 C CA . GLN A 1 103 ? 4.616 8.648 10.698 1.00 93.50 103 GLN A CA 1
ATOM 795 C C . GLN A 1 103 ? 5.770 8.286 11.653 1.00 93.50 103 GLN A C 1
ATOM 797 O O . GLN A 1 103 ? 6.906 8.103 11.207 1.00 93.50 103 GLN A O 1
ATOM 802 N N . PHE A 1 104 ? 5.494 8.145 12.952 1.00 94.19 104 PHE A N 1
ATOM 803 C CA . PHE A 1 104 ? 6.499 7.823 13.970 1.00 94.19 104 PHE A CA 1
ATOM 804 C C . PHE A 1 104 ? 7.003 6.367 13.914 1.00 94.19 104 PHE A C 1
ATOM 806 O O . PHE A 1 104 ? 8.090 6.081 14.420 1.00 94.19 104 PHE A O 1
ATOM 813 N N . LEU A 1 105 ? 6.268 5.450 13.271 1.00 94.56 105 LEU A N 1
ATOM 814 C CA . LEU A 1 105 ? 6.679 4.052 13.077 1.00 94.56 105 LEU A CA 1
ATOM 815 C C . LEU A 1 105 ? 7.414 3.824 11.757 1.00 94.56 105 LEU A C 1
ATOM 817 O O . LEU A 1 105 ? 8.213 2.890 11.661 1.00 94.56 105 LEU A O 1
ATOM 821 N N . ARG A 1 106 ? 7.215 4.691 10.757 1.00 94.69 106 ARG A N 1
ATOM 822 C CA . ARG A 1 106 ? 7.746 4.486 9.398 1.00 94.69 106 ARG A CA 1
ATOM 823 C C . ARG A 1 106 ? 9.252 4.238 9.373 1.00 94.69 106 ARG A C 1
ATOM 825 O O . ARG A 1 106 ? 9.706 3.302 8.728 1.00 94.69 106 ARG A O 1
ATOM 832 N N . LYS A 1 107 ? 10.028 5.018 10.131 1.00 90.12 107 LYS A N 1
ATOM 833 C CA . LYS A 1 107 ? 11.495 4.867 10.195 1.00 90.12 107 LYS A CA 1
ATOM 834 C C . LYS A 1 107 ? 11.950 3.532 10.798 1.00 90.12 107 LYS A C 1
ATOM 836 O O . LYS A 1 107 ? 13.051 3.086 10.499 1.00 90.12 107 LYS A O 1
ATOM 841 N N . LYS A 1 108 ? 11.135 2.920 11.665 1.00 92.25 108 LYS A N 1
ATOM 842 C CA . LYS A 1 108 ? 11.445 1.639 12.316 1.00 92.25 108 LYS A CA 1
ATOM 843 C C . LYS A 1 108 ? 11.032 0.448 11.448 1.00 92.25 108 LYS A C 1
ATOM 845 O O . LYS A 1 108 ? 11.749 -0.545 11.412 1.00 92.25 108 LYS A O 1
ATOM 850 N N . LEU A 1 109 ? 9.895 0.556 10.758 1.00 91.69 109 LEU A N 1
ATOM 851 C CA . LEU A 1 109 ? 9.305 -0.536 9.974 1.00 91.69 109 LEU A CA 1
ATOM 852 C C . LEU A 1 109 ? 9.832 -0.602 8.533 1.00 91.69 109 LEU A C 1
ATOM 854 O O . LEU A 1 109 ? 9.961 -1.688 7.969 1.00 91.69 109 LEU A O 1
ATOM 858 N N . PHE A 1 110 ? 10.188 0.538 7.939 1.00 89.88 110 PHE A N 1
ATOM 859 C CA . PHE A 1 110 ? 10.603 0.612 6.541 1.00 89.88 110 PHE A CA 1
ATOM 860 C C . PHE A 1 110 ? 12.082 0.963 6.434 1.00 89.88 110 PHE A C 1
ATOM 862 O O . PHE A 1 110 ? 12.505 2.086 6.708 1.00 89.88 110 PHE A O 1
ATOM 869 N N . LYS A 1 111 ? 12.876 -0.003 5.964 1.00 85.12 111 LYS A N 1
ATOM 870 C CA . LYS A 1 111 ? 14.227 0.269 5.463 1.00 85.12 111 LYS A CA 1
ATOM 871 C C . LYS A 1 111 ? 14.129 1.008 4.128 1.00 85.12 111 LYS A C 1
ATOM 873 O O . LYS A 1 111 ? 13.260 0.678 3.316 1.00 85.12 111 LYS A O 1
ATOM 878 N N . LEU A 1 112 ? 15.032 1.965 3.910 1.00 76.31 112 LEU A N 1
ATOM 879 C CA . LEU A 1 112 ? 15.217 2.620 2.615 1.00 76.31 112 LEU A CA 1
ATOM 880 C C . LEU A 1 112 ? 15.553 1.554 1.571 1.00 76.31 112 LEU A C 1
ATOM 882 O O . LEU A 1 112 ? 16.531 0.821 1.721 1.00 76.31 112 LEU A O 1
ATOM 886 N N . HIS A 1 113 ? 14.705 1.443 0.555 1.00 70.25 113 HIS A N 1
ATOM 887 C CA . HIS A 1 113 ? 14.979 0.605 -0.600 1.00 70.25 113 HIS A CA 1
ATOM 888 C C . HIS A 1 113 ? 15.775 1.442 -1.607 1.00 70.25 113 HIS A C 1
ATOM 890 O O . HIS A 1 113 ? 15.421 2.610 -1.799 1.00 70.25 113 HIS A O 1
ATOM 896 N N . PRO A 1 114 ? 16.847 0.910 -2.216 1.00 59.72 114 PRO A N 1
ATOM 897 C CA . PRO A 1 114 ? 17.424 1.555 -3.385 1.00 59.72 114 PRO A CA 1
ATOM 898 C C . PRO A 1 114 ? 16.337 1.598 -4.468 1.00 59.72 114 PRO A C 1
ATOM 900 O O . PRO A 1 114 ? 15.693 0.582 -4.727 1.00 59.72 114 PRO A O 1
ATOM 903 N N . GLY A 1 115 ? 16.056 2.804 -4.963 1.00 52.22 115 GLY A N 1
ATOM 904 C CA . GLY A 1 115 ? 15.047 3.042 -5.998 1.00 52.22 115 GLY A CA 1
ATOM 905 C C . GLY A 1 115 ? 15.437 2.477 -7.353 1.00 52.22 115 GLY A C 1
ATOM 906 O O . GLY A 1 115 ? 16.635 2.169 -7.545 1.00 52.22 115 GLY A O 1
#

InterPro domains:
  IPR003750 Putative RNA methyltransferase C9orf114-like [PF02598] (31-114)
  IPR003750 Putative RNA methyltransferase C9orf114-like [PTHR12150] (24-114)
  IPR029026 tRNA (guanine-N1-)-methyltransferase, N-terminal [G3DSA:3.40.1280.10] (24-115)
  IPR029028 Alpha/beta knot methyltransferases [SSF75217] (29-114)

Sequence (115 aa):
EEWIPEAEFEESLRYIPKEVIPFEGEAQTATLSVALPASIIANVKTVELKAALVGNIARCLVVMGVDEVVVYEDMADAVDPKTGRSPSLDFFIRNLQYLETPQFLRKKLFKLHPG

pLDDT: mean 87.04, std 12.24, range [49.53, 97.88]

Foldseek 3Di:
DDDDP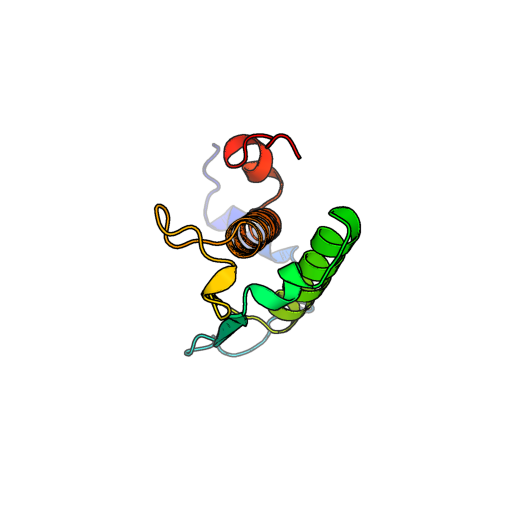PVVVVVVVVPVPPVPPVDPDPDDPDAAEEEDELVVLVPDDDPVVSLVVLVVVLVVCVVVRHPYYHYDYPDPVQADPVPRDHPSSVSSVVSSVLVPDDPVCNVVPDDDDDD